Protein 9GP4 (pdb70)

B-factor: mean 28.62, std 11.18, range [16.03, 106.44]

Radius of gyration: 17.61 Å; Cα contacts (8 Å, |Δi|>4): 236; chains: 1; bounding box: 33×45×25 Å

Sequence (116 aa):
MQSITAGQKKVISKHKNGAFYQCEVVRRLTTEETFYEVNFDDGSFSDNLYPEDIVSQDCLEFGPPDEGEVVQVRWTDGQVYGAKFVASSHPIQMYQVEFEDGSQLVVKRDDVYTLDEEELP

Organism: Homo sapiens (NCBI:txid9606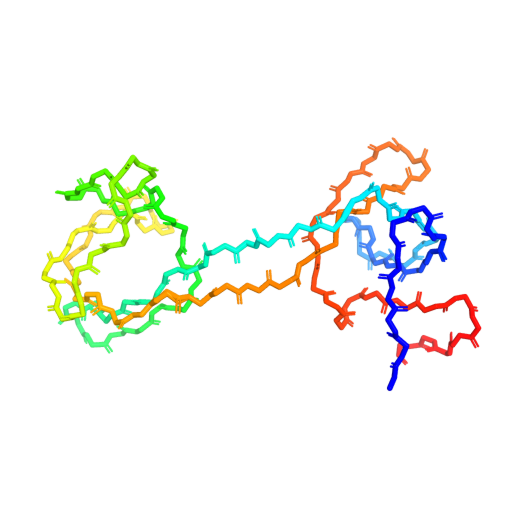)

GO terms:
  GO:0010507 negative regulation of autophagy (P, IMP)
  GO:0010629 negative regulation of gene expression (P, IMP)
  GO:0008270 zinc ion binding (F, IDA)
  GO:0140005 histone H4K20me2 reader activity (F, IDA)
  GO:0005634 nucleus (C, EXP)
  GO:0140681 histone H3K36me2/H3K36me3 demethylase activity (F, EXP)
  GO:0140684 histone H3K9me2/H3K9me3 demethylase activity (F, EXP)
  GO:0005515 protein binding (F, IPI)
  GO:0031625 ubiquitin protein ligase binding (F, IPI)
  GO:0005654 nucleoplasm (C, TAS)
  GO:0032452 histone demethylase activity (F, TAS)
  GO:0001650 fibrillar center (C, IDA)
  GO:0005654 nucleoplasm (C, IDA)
  GO:0051864 histone H3K36 demethylase activity (F, IDA)
  GO:0005634 nucleus (C, IDA)
  GO:0045892 negative regulation of DNA-templated transcription (P, IDA)
  GO:0005634 nucleus (C, IMP)
  GO:0140684 histone H3K9me2/H3K9me3 demethylase activity (F, IMP)

Solvent-accessible surface area: 7555 Å² total; per-residue (Å²): 192,115,95,3,84,64,50,53,102,0,30,2,110,24,154,97,44,46,65,109,91,4,68,1,64,153,72,40,90,46,52,22,5,32,0,61,17,97,126,59,58,113,7,82,95,8,100,16,102,35,6,71,57,64,74,7,128,122,159,26,77,8,105,158,47,68,105,0,70,0,112,81,124,79,42,106,69,93,16,1,89,10,51,39,46,87,80,37,86,16,16,38,0,66,10,187,99,46,23,87,61,65,18,103,47,124,74,4,36,10,104,134,76,148,68,141

InterPro domains:
  IPR001965 Zinc finger, PHD-type [SM00249] (709-767)
  IPR001965 Zinc finger, PHD-type [SM00249] (829-885)
  IPR002999 Tudor domain [SM00333] (897-954)
  IPR002999 Tudor domain [SM00333] (955-1011)
  IPR003347 JmjC domain [PF02373] (175-291)
  IPR003347 JmjC domain [PS51184] (142-308)
  IPR003347 JmjC domain [SM00558] (142-308)
  IPR003349 JmjN domain [PF02375] (15-49)
  IPR003349 JmjN domain [PS51183] (14-56)
  IPR003349 JmjN domain [SM00545] (13-55)
  IPR011011 Zinc finger, FYVE/PHD-type [SSF57903] (732-768)
  IPR013083 Zinc finger, RING/FYVE/PHD-type [G3DSA:3.30.40.10] (727-770)
  IPR013083 Zinc finger, RING/FYVE/PHD-type [G3DSA:3.30.40.10] (771-886)
  IPR019787 Zinc finger, PHD-finger [PF13831] (732-766)
  IPR034732 Extended PHD (ePHD) domain [PS51805] (772-885)
  IPR040477 Lysine-specific demethylase 4-like, Tudor domain [PF18104] (902-936)
  IPR040477 Lysine-specific demethylase 4-like, Tudor domain [PF18104] (960-994)
  IPR047479 Lysine-specific demethylase 4A, first Tudor domain [cd20463] (899-953)
  IPR047481 Lysine-specific demethylase 4A, second Tudor domain [cd20466] (956-1011)
  IPR047482 Lysine-specific demethylase 4A, extended PHD finger [cd15713] (775-884)

Structure (mmCIF, N/CA/C/O backbone):
data_9GP4
#
_entry.id   9GP4
#
_cell.length_a   136.1
_cell.length_b   136.1
_cell.length_c   136.1
_cell.angle_alpha   90
_cell.angle_beta   90
_cell.angle_gamma   90
#
_symmetry.space_group_name_H-M   'I 41 3 2'
#
loop_
_entity.id
_entity.type
_entity.pdbx_description
1 polymer 'Lysine-specific demethylase 4A'
2 non-polymer 1,2-ETHANEDIOL
3 non-polymer 'SULFATE ION'
4 water water
#
loop_
_atom_site.group_PDB
_atom_site.id
_atom_site.type_symbol
_atom_site.label_atom_id
_atom_site.label_alt_id
_atom_site.label_comp_id
_atom_site.label_asym_id
_atom_site.label_entity_id
_atom_site.label_seq_id
_atom_site.pdbx_PDB_ins_code
_atom_site.Cartn_x
_atom_site.Cartn_y
_atom_site.Cartn_z
_atom_site.occupancy
_atom_site.B_iso_or_equiv
_atom_site.auth_seq_id
_atom_site.auth_comp_id
_atom_site.auth_asym_id
_atom_site.auth_atom_id
_atom_site.pdbx_PDB_model_num
ATOM 1 N N . MET A 1 2 ? 7.646 -20.48 27.426 1 70.158 2 MET A N 1
ATOM 2 C CA . MET A 1 2 ? 6.953 -21.32 26.417 1 69.378 2 MET A CA 1
ATOM 3 C C . MET A 1 2 ? 7.585 -21.089 25.042 1 54.596 2 MET A C 1
ATOM 4 O O . MET A 1 2 ? 8.385 -20.19 24.805 1 55.418 2 MET A O 1
ATOM 18 N N . GLN A 1 3 ? 7.223 -21.97 24.132 1 48.786 3 GLN A N 1
ATOM 19 C CA . GLN A 1 3 ? 7.9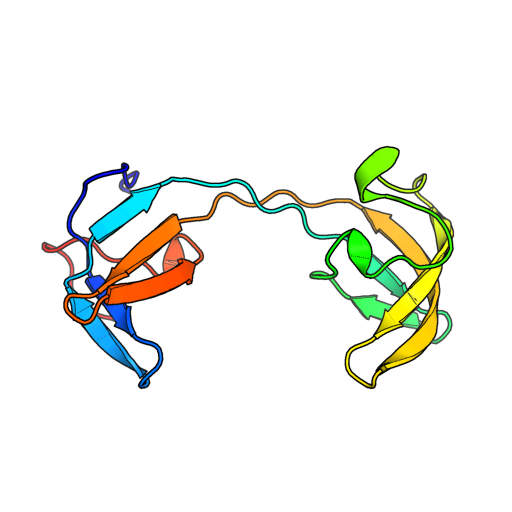02 -22.111 22.865 1 40.756 3 GLN A CA 1
ATOM 20 C C . GLN A 1 3 ? 7.49 -20.978 21.917 1 33.012 3 GLN A C 1
ATOM 21 O O . GLN A 1 3 ? 6.304 -20.691 21.776 1 30.336 3 GLN A O 1
ATOM 35 N N . SER A 1 4 ? 8.457 -20.378 21.227 1 28.408 4 SER A N 1
ATOM 36 C CA . SER A 1 4 ? 8.13 -19.638 20.017 1 28.169 4 SER A CA 1
ATOM 37 C C . SER A 1 4 ? 7.76 -20.61 18.879 1 26.068 4 SER A C 1
ATOM 38 O O . SER A 1 4 ? 8.211 -21.769 18.828 1 29.096 4 SER A O 1
ATOM 45 N N . ILE A 1 5 ? 6.91 -20.117 17.969 1 22.927 5 ILE A N 1
ATOM 46 C CA . ILE A 1 5 ? 6.456 -20.819 16.776 1 22.878 5 ILE A CA 1
ATOM 47 C C . ILE A 1 5 ? 7.079 -20.134 15.56 1 21.625 5 ILE A C 1
ATOM 48 O O . ILE A 1 5 ? 7.075 -18.902 15.464 1 23.457 5 ILE A O 1
ATOM 64 N N . THR A 1 6 ? 7.617 -20.907 14.599 1 20.553 6 THR A N 1
ATOM 65 C CA . THR A 1 6 ? 8.265 -20.325 13.421 1 22.808 6 THR A CA 1
ATOM 66 C C . THR A 1 6 ? 7.594 -20.735 12.099 1 19.578 6 THR A C 1
ATOM 67 O O . THR A 1 6 ? 6.913 -21.758 11.987 1 19.078 6 THR A O 1
ATOM 77 N N . ALA A 1 7 ? 7.729 -19.832 11.087 1 18.75 7 ALA A N 1
ATOM 78 C CA . ALA A 1 7 ? 7.225 -20.15 9.752 1 19.806 7 ALA A CA 1
ATOM 79 C C . ALA A 1 7 ? 7.825 -21.465 9.236 1 19.161 7 ALA A C 1
ATOM 80 O O . ALA A 1 7 ? 9.013 -21.746 9.441 1 20.03 7 ALA A O 1
ATOM 87 N N . GLY A 1 8 ? 6.985 -22.28 8.567 1 20.443 8 GLY A N 1
ATOM 88 C CA . GLY A 1 8 ? 7.347 -23.606 8.086 1 20.958 8 GLY A CA 1
ATOM 89 C C . GLY A 1 8 ? 7.144 -24.738 9.112 1 20.654 8 GLY A C 1
ATOM 90 O O . GLY A 1 8 ? 7.358 -25.903 8.784 1 24.704 8 GLY A O 1
ATOM 94 N N . GLN A 1 9 ? 6.79 -24.444 10.368 1 19.749 9 GLN A N 1
ATOM 95 C CA . GLN A 1 9 ? 6.562 -25.49 11.382 1 17.389 9 GLN A CA 1
ATOM 96 C C . GLN A 1 9 ? 5.182 -26.156 11.183 1 17.388 9 GLN A C 1
ATOM 97 O O . GLN A 1 9 ? 4.16 -25.44 11.027 1 18.912 9 GLN A O 1
ATOM 111 N N A LYS A 1 10 ? 5.134 -27.501 11.254 0.43 16.737 10 LYS A N 1
ATOM 112 N N B LYS A 1 10 ? 5.139 -27.493 11.302 0.57 16.191 10 LYS A N 1
ATOM 113 C CA A LYS A 1 10 ? 3.891 -28.234 11.491 0.43 17.446 10 LYS 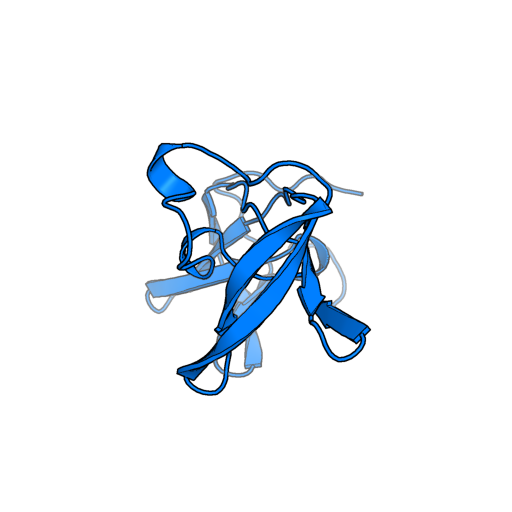A CA 1
ATOM 114 C CA B LYS A 1 10 ? 3.888 -28.222 11.49 0.57 17.031 10 LYS A CA 1
ATOM 115 C C A LYS A 1 10 ? 3.448 -28.004 12.939 0.43 17.359 10 LYS A C 1
ATOM 116 C C B LYS A 1 10 ? 3.428 -28.087 12.945 0.57 16.887 10 LYS A C 1
ATOM 117 O O A LYS A 1 10 ? 4.282 -28.067 13.848 0.43 17.917 10 LYS A O 1
ATOM 118 O O B LYS A 1 10 ? 4.224 -28.315 13.868 0.57 16.759 10 LYS A O 1
ATOM 155 N N . VAL A 1 11 ? 2.151 -27.698 13.124 1 17.161 11 VAL A N 1
ATOM 156 C CA . VAL A 1 11 ? 1.525 -27.449 14.42 1 16.803 11 VAL A CA 1
ATOM 157 C C . VAL A 1 11 ? 0.115 -28.061 14.384 1 17.193 11 VAL A C 1
ATOM 158 O O . VAL A 1 11 ? -0.269 -28.663 13.375 1 17.266 11 VAL A O 1
ATOM 172 N N . ILE A 1 12 ? -0.638 -27.937 15.493 1 17.297 12 ILE A N 1
ATOM 173 C CA . ILE A 1 12 ? -2.021 -28.395 15.573 1 16.847 12 ILE A CA 1
ATOM 174 C C . ILE A 1 12 ? -2.911 -27.193 15.909 1 18.272 12 ILE A C 1
ATOM 175 O O . ILE A 1 12 ? -2.603 -26.429 16.847 1 18.206 12 ILE A O 1
ATOM 191 N N . SER A 1 13 ? -4.031 -27.03 15.162 1 16.928 13 SER A N 1
ATOM 192 C CA . SER A 1 13 ? -4.945 -25.899 15.392 1 18.366 13 SER A CA 1
ATOM 193 C C . SER A 1 13 ? -6.333 -26.266 14.862 1 18.831 13 SER A C 1
ATOM 194 O O . SER A 1 13 ? -6.468 -27.233 14.107 1 18.785 13 SER A O 1
ATOM 201 N N . LYS A 1 14 ? -7.381 -25.543 15.294 1 19.599 14 LYS A N 1
ATOM 202 C CA . LYS A 1 14 ? -8.751 -25.832 14.869 1 20.836 14 LYS A CA 1
ATOM 203 C C . LYS A 1 14 ? -9.008 -25.303 13.455 1 21.941 14 LYS A C 1
ATOM 204 O O . LYS A 1 14 ? -8.805 -24.113 13.185 1 22.574 14 LYS A O 1
ATOM 223 N N . HIS A 1 15 ? -9.52 -26.188 12.591 1 21.102 15 HIS A N 1
ATOM 224 C CA . HIS A 1 15 ? -10.017 -25.869 11.248 1 23.437 15 HIS A CA 1
ATOM 225 C C . HIS A 1 15 ? -11.348 -25.123 11.384 1 24.66 15 HIS A C 1
ATOM 226 O O . HIS A 1 15 ? -11.982 -25.154 12.447 1 23.249 15 HIS A O 1
ATOM 239 N N . LYS A 1 16 ? -11.793 -24.474 10.295 1 24.782 16 LYS A N 1
ATOM 240 C CA . LYS A 1 16 ? -13.076 -23.766 10.306 1 26.125 16 LYS A CA 1
ATOM 241 C C . LYS A 1 16 ? -14.287 -24.659 10.671 1 27.024 16 LYS A C 1
ATOM 242 O O . LYS A 1 16 ? -15.28 -24.141 11.155 1 29.218 16 LYS A O 1
ATOM 261 N N . ASN A 1 17 ? -14.226 -25.991 10.479 1 25.204 17 ASN A N 1
ATOM 262 C CA . ASN A 1 17 ? -15.293 -26.925 10.857 1 26.607 17 ASN A CA 1
ATOM 263 C C . ASN A 1 17 ? -15.375 -27.121 12.378 1 26.361 17 ASN A C 1
ATOM 264 O O . ASN A 1 17 ? -16.325 -27.757 12.842 1 28.86 17 ASN A O 1
ATOM 275 N N . GLY A 1 18 ? -14.357 -26.699 13.148 1 23.471 18 GLY A N 1
ATOM 276 C CA . GLY A 1 18 ? -14.388 -26.802 14.612 1 24.068 18 GLY A CA 1
ATOM 277 C C . GLY A 1 18 ? -13.494 -27.858 15.264 1 21.363 18 GLY A C 1
ATOM 278 O O . GLY A 1 18 ? -13.377 -27.837 16.506 1 23.287 18 GLY A O 1
ATOM 282 N N . ALA A 1 19 ? -12.877 -28.759 14.468 1 20.862 19 ALA A N 1
ATOM 283 C CA . ALA A 1 19 ? -12.007 -29.816 14.981 1 20.538 19 ALA A CA 1
ATOM 284 C C . ALA A 1 19 ? -10.519 -29.476 14.804 1 20.559 19 ALA A C 1
ATOM 285 O O . ALA A 1 19 ? -10.151 -28.759 13.882 1 20.414 19 ALA A O 1
ATOM 292 N N . PHE A 1 20 ? -9.664 -30.047 15.682 1 20.663 20 PHE A N 1
ATOM 293 C CA . PHE A 1 20 ? -8.222 -29.887 15.574 1 18.164 20 PHE A CA 1
ATOM 294 C C . PHE A 1 20 ? -7.64 -30.869 14.558 1 18.807 20 PHE A C 1
ATOM 295 O O . PHE A 1 20 ? -7.955 -32.053 14.615 1 19.795 20 PHE A O 1
ATOM 312 N N . TYR A 1 21 ? -6.754 -30.35 13.679 1 17.473 21 TYR A N 1
ATOM 313 C CA . TYR A 1 21 ? -5.955 -31.074 12.691 1 18.325 21 TYR A CA 1
ATOM 314 C C . TYR A 1 21 ? -4.519 -30.537 12.713 1 16.871 21 TYR A C 1
ATOM 315 O O . TYR A 1 21 ? -4.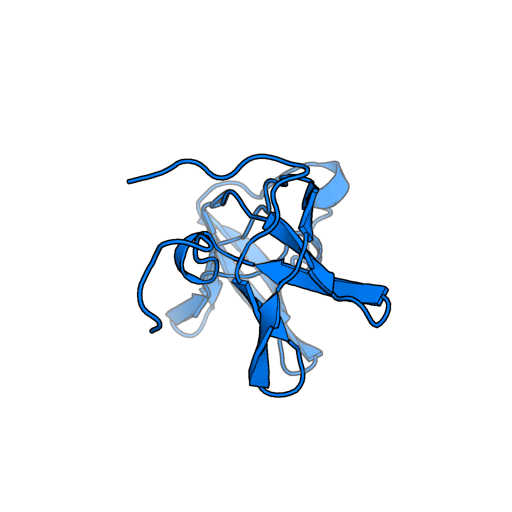249 -29.403 13.131 1 17.656 21 TYR A O 1
ATOM 332 N N . GLN A 1 22 ? -3.596 -31.331 12.179 1 17.643 22 GLN A N 1
ATOM 333 C CA . GLN A 1 22 ? -2.279 -30.835 11.816 1 18.627 22 GLN A CA 1
ATOM 334 C C . GLN A 1 22 ? -2.399 -29.807 10.666 1 19.527 22 GLN A C 1
ATOM 335 O O . GLN A 1 22 ? -3.18 -29.956 9.711 1 20.947 22 GLN A O 1
ATOM 349 N N . CYS A 1 23 ? -1.66 -28.704 10.82 1 18.381 23 CYS A N 1
ATOM 350 C CA . CYS A 1 23 ? -1.566 -27.635 9.833 1 18.719 23 CYS A CA 1
ATOM 351 C C . CYS A 1 23 ? -0.117 -27.147 9.77 1 17.833 23 CYS A C 1
ATOM 352 O O . CYS A 1 23 ? 0.721 -27.572 10.593 1 17.769 23 CYS A O 1
ATOM 359 N N . GLU A 1 24 ? 0.163 -26.253 8.809 1 16.991 24 GLU A N 1
ATOM 360 C CA . GLU A 1 24 ? 1.495 -25.687 8.652 1 19.439 24 GLU A CA 1
ATOM 361 C C . GLU A 1 24 ? 1.423 -24.169 8.796 1 18.552 24 GLU A C 1
ATOM 362 O O . GLU A 1 24 ? 0.548 -23.532 8.193 1 21.303 24 GLU A O 1
ATOM 374 N N . VAL A 1 25 ? 2.382 -23.576 9.525 1 19.283 25 VAL A N 1
ATOM 375 C CA . VAL A 1 25 ? 2.495 -22.11 9.608 1 19.823 25 VAL A CA 1
ATOM 376 C C . VAL A 1 25 ? 3.097 -21.62 8.284 1 21.808 25 VAL A C 1
ATOM 377 O O . VAL A 1 25 ? 4.217 -22.009 7.93 1 24.815 25 VAL A O 1
ATOM 390 N N . VAL A 1 26 ? 2.345 -20.827 7.528 1 18.497 26 VAL A N 1
ATOM 391 C CA . VAL A 1 26 ? 2.768 -20.277 6.226 1 20.673 26 VAL A CA 1
ATOM 392 C C . VAL A 1 26 ? 3.6 -19.015 6.47 1 19.898 26 VAL A C 1
ATOM 393 O O . VAL A 1 26 ? 4.566 -18.763 5.736 1 21.427 26 VAL A O 1
ATOM 406 N N A ARG A 1 27 ? 3.128 -18.125 7.356 0.58 19.914 27 ARG A N 1
ATOM 407 N N B ARG A 1 27 ? 3.129 -18.152 7.388 0.42 19.593 27 ARG A N 1
ATOM 408 C CA A ARG A 1 27 ? 3.876 -16.898 7.661 0.58 21.929 27 ARG A CA 1
ATOM 409 C CA B ARG A 1 27 ? 3.831 -16.911 7.716 0.42 20.869 27 ARG A CA 1
ATOM 410 C C A ARG A 1 27 ? 3.403 -16.299 8.99 0.58 20.607 27 ARG A C 1
ATOM 411 C C B ARG A 1 27 ? 3.44 -16.424 9.111 0.42 20.309 27 ARG A C 1
ATOM 412 O O A ARG A 1 27 ? 2.271 -16.535 9.407 0.58 21.489 27 ARG A O 1
ATOM 413 O O B ARG A 1 27 ? 2.436 -16.857 9.677 0.42 19.841 27 ARG A O 1
ATOM 454 N N . LEU A 1 28 ? 4.314 -15.572 9.666 1 20.58 28 LEU A N 1
ATOM 455 C CA . LEU A 1 28 ? 4.003 -14.711 10.811 1 21.55 28 LEU A CA 1
ATOM 456 C C . LEU A 1 28 ? 3.593 -13.322 10.324 1 24.727 28 LEU A C 1
ATOM 457 O O . LEU A 1 28 ? 4.268 -12.742 9.471 1 26.355 28 LEU A O 1
ATOM 474 N N . THR A 1 29 ? 2.535 -12.755 10.924 1 27.905 29 THR A N 1
ATOM 475 C CA . THR A 1 29 ? 2.044 -11.433 10.564 1 29.973 29 THR A CA 1
ATOM 476 C C . THR A 1 29 ? 1.753 -10.607 11.81 1 27.7 29 THR A C 1
ATOM 477 O O . THR A 1 29 ? 1.368 -11.154 12.794 1 30.782 29 THR A O 1
ATOM 487 N N . THR A 1 30 ? 1.813 -9.266 11.705 1 32.525 30 THR A N 1
ATOM 488 C CA . THR A 1 30 ? 1.321 -8.369 12.745 1 30.012 30 THR A CA 1
ATOM 489 C C . THR A 1 30 ? 0.002 -7.763 12.258 1 28.675 30 THR A C 1
ATOM 490 O O . THR A 1 30 ? -0.043 -7.17 11.182 1 34.707 30 THR A O 1
ATOM 500 N N A GLU A 1 31 ? -1.069 -7.939 13.023 0.5 25.846 31 GLU A N 1
ATOM 501 N N B GLU A 1 31 ? -1.042 -7.908 13.064 0.5 26.048 31 GLU A N 1
ATOM 502 C CA A GLU A 1 31 ? -2.359 -7.313 12.764 0.5 26.83 31 GLU A CA 1
ATOM 503 C CA B GLU A 1 31 ? -2.36 -7.345 12.821 0.5 27.268 31 GLU A CA 1
ATOM 504 C C A GLU A 1 31 ? -2.548 -6.155 13.741 0.5 23.861 31 GLU A C 1
ATOM 505 C C B GLU A 1 31 ? -2.556 -6.155 13.759 0.5 23.902 31 GLU A C 1
ATOM 506 O O A GLU A 1 31 ? -2.303 -6.296 14.941 0.5 24.792 31 GLU A O 1
ATOM 507 O O B GLU A 1 31 ? -2.303 -6.27 14.959 0.5 24.99 31 GLU A O 1
ATOM 530 N N . THR A 1 32 ? -2.966 -5.008 13.192 1 24.002 32 THR A N 1
ATOM 531 C CA . THR A 1 32 ? -3.21 -3.782 13.972 1 23.905 32 THR A CA 1
ATOM 532 C C . THR A 1 32 ? -4.71 -3.593 14.208 1 22.519 32 THR A C 1
ATOM 533 O O . THR A 1 32 ? -5.471 -3.453 13.254 1 25.772 32 THR A O 1
ATOM 544 N N . PHE A 1 33 ? -5.112 -3.615 15.478 1 20.621 33 PHE A N 1
ATOM 545 C CA . PHE A 1 33 ? -6.497 -3.396 15.878 1 19.91 33 PHE A CA 1
ATOM 546 C C . PHE A 1 33 ? -6.63 -1.999 16.492 1 19.123 33 PHE A C 1
ATOM 547 O O . PHE A 1 33 ? -5.711 -1.532 17.159 1 20.138 33 PHE A O 1
ATOM 564 N N . TYR A 1 34 ? -7.784 -1.347 16.254 1 17.791 34 TYR A N 1
ATOM 565 C CA . TYR A 1 34 ? -8.15 -0.078 16.884 1 17.117 34 TYR A CA 1
ATOM 566 C C . TYR A 1 34 ? -9.194 -0.244 17.98 1 17.18 34 TYR A C 1
ATOM 567 O O . TYR A 1 34 ? -10.105 -1.067 17.876 1 17.719 34 TYR A O 1
ATOM 584 N N . GLU A 1 35 ? -9.005 0.569 19.036 1 17.309 35 GLU A N 1
ATOM 585 C CA . GLU A 1 35 ? -9.888 0.632 20.19 1 17.227 35 GLU A CA 1
ATOM 586 C C . GLU A 1 35 ? -10.576 2.005 20.208 1 17.317 35 GLU A C 1
ATOM 587 O O . GLU A 1 35 ? -9.904 3.034 20 1 16.649 35 GLU A O 1
ATOM 599 N N . VAL A 1 36 ? -11.888 2.01 20.456 1 16.764 36 VAL A N 1
ATOM 600 C CA . VAL A 1 36 ? -12.734 3.217 20.464 1 17.149 36 VAL A CA 1
ATOM 601 C C . VAL A 1 36 ? -13.758 3.148 21.6 1 16.978 36 VAL A C 1
ATOM 602 O O . VAL A 1 36 ? -14.25 2.061 21.944 1 16.033 36 VAL A O 1
ATOM 615 N N . ASN A 1 37 ? -14.115 4.344 22.138 1 18.041 37 ASN A N 1
ATOM 616 C CA . ASN A 1 37 ? -15.297 4.552 22.979 1 17.88 37 ASN A CA 1
ATOM 617 C C . ASN A 1 37 ? -16.425 5.165 22.151 1 18.568 37 ASN A C 1
ATOM 618 O O . ASN A 1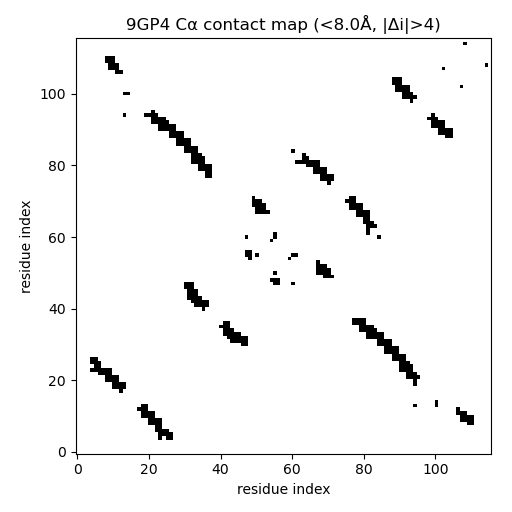 37 ? -16.265 6.255 21.608 1 20.175 37 ASN A O 1
ATOM 629 N N . PHE A 1 38 ? -17.537 4.443 21.994 1 18.489 38 PHE A N 1
ATOM 630 C CA . PHE A 1 38 ? -18.686 4.983 21.249 1 19.663 38 PHE A CA 1
ATOM 631 C C . PHE A 1 38 ? -19.366 6.103 22.064 1 19.415 38 PHE A C 1
ATOM 632 O O . PHE A 1 38 ? -19.226 6.21 23.293 1 19.091 38 PHE A O 1
ATOM 649 N N . ASP A 1 39 ? -20.217 6.897 21.397 1 19.24 39 ASP A N 1
ATOM 650 C CA . ASP A 1 39 ? -20.921 7.999 22.049 1 20.271 39 ASP A CA 1
ATOM 651 C C . ASP A 1 39 ? -21.86 7.541 23.164 1 19.771 39 ASP A C 1
ATOM 652 O O . ASP A 1 39 ? -22.086 8.319 24.073 1 21.227 39 ASP A O 1
ATOM 661 N N . ASP A 1 40 ? -22.359 6.285 23.162 1 18.675 40 ASP A N 1
ATOM 662 C CA . ASP A 1 40 ? -23.187 5.776 24.26 1 18.178 40 ASP A CA 1
ATOM 663 C C . ASP A 1 40 ? -22.341 5.253 25.436 1 18.113 40 ASP A C 1
ATOM 664 O O . ASP A 1 40 ? -22.918 4.828 26.449 1 18.177 40 ASP A O 1
ATOM 673 N N . GLY A 1 41 ? -21.001 5.254 25.321 1 16.813 41 GLY A N 1
ATOM 674 C CA . GLY A 1 41 ? -20.117 4.798 26.395 1 18.19 41 GLY A CA 1
ATOM 675 C C . GLY A 1 41 ? -19.645 3.341 26.259 1 18.597 41 GLY A C 1
ATOM 676 O O . GLY A 1 41 ? -18.772 2.91 27.038 1 22.014 41 GLY A O 1
ATOM 680 N N . SER A 1 42 ? -20.194 2.571 25.285 1 18.589 42 SER A N 1
ATOM 681 C CA . SER A 1 42 ? -19.709 1.217 25.018 1 19.095 42 SER A CA 1
ATOM 682 C C . SER A 1 42 ? -18.299 1.28 24.409 1 17.306 42 SER A C 1
ATOM 683 O O . SER A 1 42 ? -17.873 2.334 23.907 1 18.712 42 SER A O 1
ATOM 690 N N . PHE A 1 43 ? -17.543 0.167 24.527 1 17.932 43 PHE A N 1
ATOM 691 C CA . PHE A 1 43 ? -16.138 0.097 24.106 1 17.361 43 PHE A CA 1
ATOM 692 C C . PHE A 1 43 ? -15.924 -1.06 23.12 1 18.498 43 PHE A C 1
ATOM 693 O O . PHE A 1 43 ? -16.395 -2.165 23.333 1 18.828 43 PHE A O 1
ATOM 710 N N . SER A 1 44 ? -15.131 -0.817 22.062 1 16.793 44 SER A N 1
ATOM 711 C CA . SER A 1 44 ? -14.682 -1.87 21.128 1 16.349 44 SER A CA 1
ATOM 712 C C . SER A 1 44 ? -13.166 -1.946 21.171 1 16.256 44 SER A C 1
ATOM 713 O O . SER A 1 44 ? -12.497 -0.897 21.081 1 17.892 44 SER A O 1
ATOM 720 N N . ASP A 1 45 ? -12.62 -3.177 21.184 1 17.742 45 ASP A N 1
ATOM 721 C CA . ASP A 1 45 ? -11.172 -3.402 21.23 1 18.665 45 ASP A CA 1
ATOM 722 C C . ASP A 1 45 ? -10.577 -4.01 19.944 1 19.508 45 ASP A C 1
ATOM 723 O O . ASP A 1 45 ? -9.375 -4.321 19.914 1 21.184 45 ASP A O 1
ATOM 732 N N . ASN A 1 46 ? -11.376 -4.219 18.894 1 18.55 46 ASN A N 1
ATOM 733 C CA . ASN A 1 46 ? -10.925 -5.049 17.776 1 19.676 46 ASN A CA 1
ATOM 734 C C . ASN A 1 46 ? -11.438 -4.551 16.423 1 18.98 46 ASN A C 1
ATOM 735 O O . ASN A 1 46 ? -11.663 -5.369 15.51 1 19.748 46 ASN A O 1
ATOM 746 N N . LEU A 1 47 ? -11.548 -3.221 16.267 1 18.906 47 LEU A N 1
ATOM 747 C CA . LEU A 1 47 ? -11.823 -2.634 14.955 1 19.804 47 LEU A CA 1
ATOM 748 C C . LEU A 1 47 ? -10.622 -2.753 14.033 1 21.013 47 LEU A C 1
ATOM 749 O O . LEU A 1 47 ? -9.49 -2.766 14.475 1 21.224 47 LEU A O 1
ATOM 765 N N . TYR A 1 48 ? -10.892 -2.852 12.733 1 22.582 48 TYR A N 1
ATOM 766 C CA . TYR A 1 48 ? -9.819 -2.736 11.755 1 25.063 48 TYR A CA 1
ATOM 767 C C . TYR A 1 48 ? -9.696 -1.279 11.315 1 24.42 48 TYR A C 1
ATOM 768 O O . TYR A 1 48 ? -10.693 -0.54 11.329 1 24.366 48 TYR A O 1
ATOM 785 N N . PRO A 1 49 ? -8.492 -0.825 10.885 1 23.207 49 PRO A N 1
ATOM 786 C CA . PRO A 1 49 ? -8.301 0.566 10.448 1 23.832 49 PRO A CA 1
ATOM 787 C C . PRO A 1 49 ? -9.284 1.059 9.386 1 21.048 49 PRO A C 1
ATOM 788 O O . PRO A 1 49 ? -9.761 2.197 9.452 1 22.084 49 PRO A O 1
ATOM 799 N N . GLU A 1 50 ? -9.653 0.182 8.43 1 21.802 50 GLU A N 1
ATOM 800 C CA . GLU A 1 50 ? -10.61 0.555 7.377 1 22.104 50 GLU A CA 1
ATOM 801 C C . GLU A 1 50 ? -12.036 0.83 7.905 1 23.299 50 GLU A C 1
ATOM 802 O O . GLU A 1 50 ? -12.82 1.466 7.182 1 25.263 50 GLU A O 1
ATOM 814 N N . ASP A 1 51 ? -12.373 0.38 9.132 1 21.953 51 ASP A N 1
ATOM 815 C CA . ASP A 1 51 ? -13.68 0.631 9.736 1 23.214 51 ASP A CA 1
ATOM 816 C C . ASP A 1 51 ? -13.872 2.105 10.163 1 21.968 51 ASP A C 1
ATOM 817 O O . ASP A 1 51 ? -15.007 2.546 10.432 1 20.624 51 ASP A O 1
ATOM 826 N N . ILE A 1 52 ? -12.777 2.869 10.29 1 20.325 52 ILE A N 1
ATOM 827 C CA . ILE A 1 52 ? -12.86 4.314 10.499 1 18.999 52 ILE A CA 1
ATOM 828 C C . ILE A 1 52 ? -13.242 4.976 9.164 1 20.448 52 ILE A C 1
ATOM 829 O O . ILE A 1 52 ? -12.495 4.892 8.178 1 21.612 52 ILE A O 1
ATOM 845 N N . VAL A 1 53 ? -14.419 5.617 9.124 1 20.552 53 VAL A N 1
ATOM 846 C CA . VAL A 1 53 ? -14.942 6.185 7.871 1 21.025 53 VAL A CA 1
ATOM 847 C C . VAL A 1 53 ? -14.932 7.72 7.818 1 22.721 53 VAL A C 1
ATOM 848 O O . VAL A 1 53 ? -15.391 8.297 6.815 1 23.436 53 VAL A O 1
ATOM 861 N N . SER A 1 54 ? -14.372 8.391 8.848 1 21.3 54 SER A N 1
ATOM 862 C CA . SER A 1 54 ? -14.191 9.836 8.909 1 23.52 54 SER A CA 1
ATOM 863 C C . SER A 1 54 ? -12.829 10.314 8.37 1 23.983 54 SER A C 1
ATOM 864 O O . SER A 1 54 ? -12.634 11.515 8.199 1 25.569 54 SER A O 1
ATOM 871 N N . GLN A 1 55 ? -11.866 9.389 8.205 1 25.659 55 GLN A N 1
ATOM 872 C CA . GLN A 1 55 ? -10.519 9.649 7.708 1 25.407 55 GLN A CA 1
ATOM 873 C C . GLN A 1 55 ? -9.937 8.335 7.149 1 24.56 55 GLN A C 1
ATOM 874 O O . GLN A 1 55 ? -10.468 7.285 7.425 1 25.674 55 GLN A O 1
ATOM 888 N N . ASP A 1 56 ? -8.888 8.411 6.298 1 28.458 56 ASP A N 1
ATOM 889 C CA . ASP A 1 56 ? -8.267 7.264 5.634 1 29.222 56 ASP A CA 1
ATOM 890 C C . ASP A 1 56 ? -7.061 6.769 6.432 1 26.148 56 ASP A C 1
ATOM 891 O O . ASP A 1 56 ? -5.935 7.188 6.188 1 27.174 56 ASP A O 1
ATOM 900 N N . CYS A 1 57 ? -7.32 5.861 7.399 1 22.122 57 CYS A N 1
ATOM 901 C CA . CYS A 1 57 ? -6.276 5.39 8.312 1 21.871 57 CYS A CA 1
ATOM 902 C C . CYS A 1 57 ? -5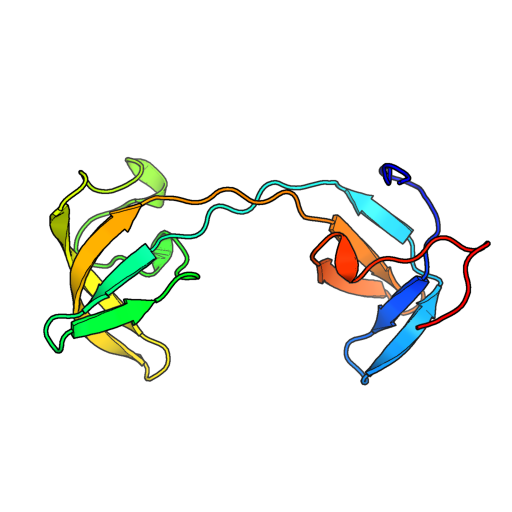.302 4.388 7.641 1 23.191 57 CYS A C 1
ATOM 903 O O . CYS A 1 57 ? -4.148 4.286 8.072 1 24.74 57 CYS A O 1
ATOM 910 N N . LEU A 1 58 ? -5.707 3.664 6.587 1 25.796 58 LEU A N 1
ATOM 911 C CA . LEU A 1 58 ? -4.77 2.83 5.84 1 27.262 58 LEU A CA 1
ATOM 912 C C . LEU A 1 58 ? -3.696 3.686 5.165 1 28.168 58 LEU A C 1
ATOM 913 O O . LEU A 1 58 ? -2.536 3.283 5.153 1 30.989 58 LEU A O 1
ATOM 929 N N . GLU A 1 59 ? -4.058 4.876 4.668 1 26.838 59 GLU A N 1
ATOM 930 C CA . GLU A 1 59 ? -3.09 5.742 4.008 1 27.09 59 GLU A CA 1
ATOM 931 C C . GLU A 1 59 ? -2.328 6.608 5.017 1 28.305 59 GLU A C 1
ATOM 932 O O . GLU A 1 59 ? -1.134 6.787 4.84 1 30.456 59 GLU A O 1
ATOM 944 N N . PHE A 1 60 ? -2.991 7.198 6.028 1 27.548 60 PHE A N 1
ATOM 945 C CA . PHE A 1 60 ? -2.367 8.219 6.873 1 28.373 60 PHE A CA 1
ATOM 946 C C . PHE A 1 60 ? -2.12 7.804 8.329 1 26.337 60 PHE A C 1
ATOM 947 O O . PHE A 1 60 ? -1.646 8.619 9.118 1 29.364 60 PHE A O 1
ATOM 964 N N . GLY A 1 61 ? -2.428 6.566 8.69 1 28.209 61 GLY A N 1
ATOM 965 C CA . GLY A 1 61 ? -2.163 6.065 10.034 1 26.533 61 GLY A CA 1
ATOM 966 C C . GLY A 1 61 ? -3.304 6.39 10.997 1 23.873 61 GLY A C 1
ATOM 967 O O . GLY A 1 61 ? -4.364 6.901 10.575 1 24.146 61 GLY A O 1
ATOM 971 N N . PRO A 1 62 ? -3.127 6.088 12.304 1 23.807 62 PRO A N 1
ATOM 972 C CA . PRO A 1 62 ? -4.216 6.186 13.255 1 21.459 62 PRO A CA 1
ATOM 973 C C . PRO A 1 62 ? -4.678 7.607 13.549 1 21.921 62 PRO A C 1
ATOM 974 O O . PRO A 1 62 ? -3.898 8.558 13.379 1 24.637 62 PRO A O 1
ATOM 985 N N . PRO A 1 63 ? -5.922 7.783 14.052 1 21.299 63 PRO A N 1
ATOM 986 C CA . PRO A 1 63 ? -6.335 9.07 14.623 1 21.994 63 PRO A CA 1
ATOM 987 C C . PRO A 1 63 ? -5.477 9.478 15.823 1 24.559 63 PRO A C 1
ATOM 988 O O . PRO A 1 63 ? -4.814 8.632 16.422 1 24.968 63 PRO A O 1
ATOM 999 N N . ASP A 1 64 ? -5.522 10.755 16.206 1 25.169 64 ASP A N 1
ATOM 1000 C CA . ASP A 1 64 ? -4.941 11.176 17.476 1 26.905 64 ASP A CA 1
ATOM 1001 C C . ASP A 1 64 ? -5.726 10.574 18.652 1 26.069 64 ASP A C 1
ATOM 1002 O O . ASP A 1 64 ? -6.926 10.334 18.573 1 24.241 64 ASP A O 1
ATOM 1011 N N . GLU A 1 65 ? -5.038 10.336 19.776 1 29.517 65 GLU A N 1
ATOM 1012 C CA . GLU A 1 65 ? -5.701 9.923 21.006 1 30.305 65 GLU A CA 1
ATOM 1013 C C . GLU A 1 65 ? -6.791 10.934 21.372 1 27.129 65 GLU A C 1
ATOM 1014 O O . GLU A 1 65 ? -6.535 12.137 21.422 1 28.633 65 GLU A O 1
ATOM 1026 N N . GLY A 1 66 ? -8.012 10.435 21.605 1 25.302 66 GLY A N 1
ATOM 1027 C CA . GLY A 1 66 ? -9.147 11.27 21.948 1 26.353 66 GLY A CA 1
ATOM 1028 C C . GLY A 1 66 ? -9.947 11.813 20.769 1 25.495 66 GLY A C 1
ATOM 1029 O O . GLY A 1 66 ? -10.983 12.426 21.003 1 27.608 66 GLY A O 1
ATOM 1033 N N . GLU A 1 67 ? -9.452 11.685 19.534 1 23.999 67 GLU A N 1
ATOM 1034 C CA . GLU A 1 67 ? -10.059 12.331 18.368 1 24.869 67 GLU A CA 1
ATOM 1035 C C . GLU A 1 67 ? -11.46 11.777 18.097 1 23.432 67 GLU A C 1
ATOM 1036 O O . GLU A 1 67 ? -11.658 10.541 18.115 1 22.409 67 GLU A O 1
ATOM 1048 N N . VAL A 1 68 ? -12.402 12.681 17.757 1 25.18 68 VAL A N 1
ATOM 1049 C CA . VAL A 1 68 ? -13.713 12.278 17.289 1 24.772 68 VAL A CA 1
ATOM 1050 C C . VAL A 1 68 ? -13.569 11.581 15.926 1 24.286 68 VAL A C 1
ATOM 1051 O O . VAL A 1 68 ? -12.909 12.108 15.004 1 26.711 68 VAL A O 1
ATOM 1064 N N . VAL A 1 69 ? -14.262 10.438 15.8 1 22.725 69 VAL A N 1
ATOM 1065 C CA . VAL A 1 69 ? -14.318 9.633 14.59 1 22.037 69 VAL A CA 1
ATOM 1066 C C . VAL A 1 69 ? -15.754 9.137 14.334 1 22.25 69 VAL A C 1
ATOM 1067 O O . VAL A 1 69 ? -16.596 9.155 15.239 1 22.522 69 VAL A O 1
ATOM 1080 N N . GLN A 1 70 ? -15.975 8.628 13.099 1 21.593 70 GLN A N 1
ATOM 1081 C CA . GLN A 1 70 ? -17.137 7.835 12.735 1 21.521 70 GLN A CA 1
ATOM 1082 C C . GLN A 1 70 ? -16.649 6.434 12.373 1 21.249 70 GLN A C 1
ATOM 1083 O O . GLN A 1 70 ? -15.602 6.293 11.72 1 20.917 70 GLN A O 1
ATOM 1097 N N . VAL A 1 71 ? -17.451 5.422 12.758 1 21.106 71 VAL A N 1
ATOM 1098 C CA . VAL A 1 71 ? -17.135 4.01 12.622 1 21.191 71 VAL A CA 1
ATOM 1099 C C . VAL A 1 71 ? -18.261 3.273 11.896 1 20.76 71 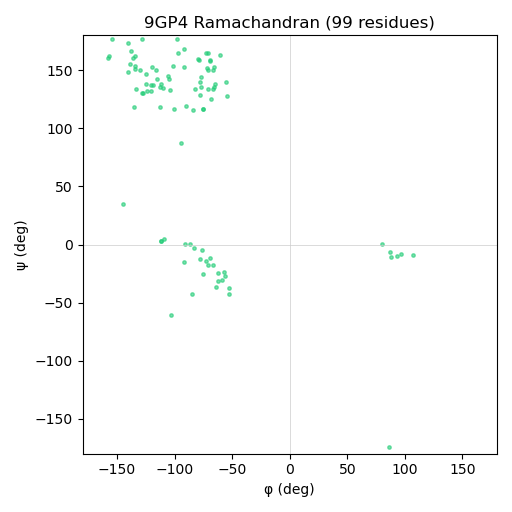VAL A C 1
ATOM 1100 O O . VAL A 1 71 ? -19.417 3.416 12.272 1 22.691 71 VAL A O 1
ATOM 1113 N N . A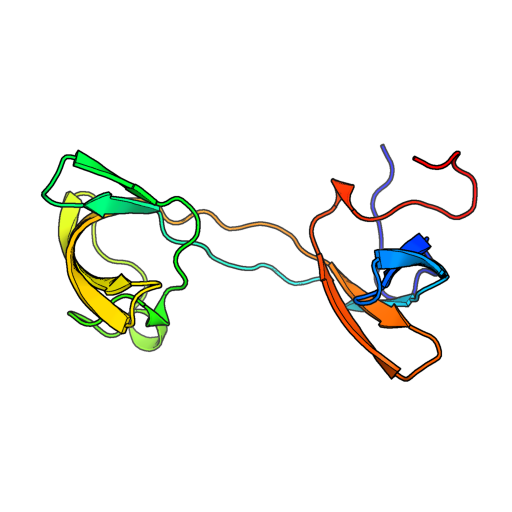RG A 1 72 ? -17.919 2.481 10.871 1 23.602 72 ARG A N 1
ATOM 1114 C CA . ARG A 1 72 ? -18.834 1.497 10.308 1 25.791 72 ARG A CA 1
ATOM 1115 C C . ARG A 1 72 ? -18.792 0.199 11.128 1 26.185 72 ARG A C 1
ATOM 1116 O O . ARG A 1 72 ? -17.784 -0.492 11.16 1 26.254 72 ARG A O 1
ATOM 1137 N N . TRP A 1 73 ? -19.927 -0.134 11.76 1 26.345 73 TRP A N 1
ATOM 1138 C CA . TRP A 1 73 ? -20.027 -1.157 12.783 1 27.527 73 TRP A CA 1
ATOM 1139 C C . TRP A 1 73 ? -20.533 -2.479 12.193 1 31.792 73 TRP A C 1
ATOM 1140 O O . TRP A 1 73 ? -20.825 -2.576 10.998 1 33.388 73 TRP A O 1
ATOM 1161 N N . THR A 1 74 ? -20.594 -3.514 13.053 1 35.51 74 THR A N 1
ATOM 1162 C CA . THR A 1 74 ? -21.034 -4.888 12.765 1 38.629 74 THR A CA 1
ATOM 1163 C C . THR A 1 74 ? -22.435 -4.966 12.175 1 40.559 74 THR A C 1
ATOM 1164 O O . THR A 1 74 ? -22.73 -5.931 11.485 1 45.242 74 THR A O 1
ATOM 1174 N N . ASP A 1 75 ? -23.3 -3.991 12.475 1 42.828 75 ASP A N 1
ATOM 1175 C CA . ASP A 1 75 ? -24.647 -3.944 11.923 1 46.12 75 ASP A CA 1
ATOM 1176 C C . ASP A 1 75 ? -24.689 -3.247 10.566 1 42.26 75 ASP A C 1
ATOM 1177 O O . ASP A 1 75 ? -25.789 -3.094 10.054 1 45.188 75 ASP A O 1
ATOM 1186 N N . GLY A 1 76 ? -23.545 -2.771 10.013 1 43.576 76 GLY A N 1
ATOM 1187 C CA . GLY A 1 76 ? -23.531 -2.026 8.762 1 41.995 76 GLY A CA 1
ATOM 1188 C C . GLY A 1 76 ? -23.916 -0.546 8.905 1 38.4 76 GLY A C 1
ATOM 1189 O O . GLY A 1 76 ? -23.929 0.159 7.9 1 41.37 76 GLY A O 1
ATOM 1193 N N . GLN A 1 77 ? -24.219 -0.047 10.119 1 34.241 77 GLN A N 1
ATOM 1194 C CA . GLN A 1 77 ? -24.547 1.361 10.363 1 33.066 77 GLN A CA 1
ATOM 1195 C C . GLN A 1 77 ? -23.292 2.12 10.847 1 29.709 77 GLN A C 1
ATOM 1196 O O . GLN A 1 77 ? -22.293 1.507 11.251 1 29.642 77 GLN A O 1
ATOM 1210 N N . VAL A 1 78 ? -23.376 3.46 10.802 1 27.994 78 VAL A N 1
ATOM 1211 C CA . VAL A 1 78 ? -22.342 4.383 11.217 1 26.051 78 VAL A CA 1
ATOM 1212 C C . VAL A 1 78 ? -22.689 4.997 12.576 1 25.029 78 VAL A C 1
ATOM 1213 O O . VAL A 1 78 ? -23.803 5.496 12.799 1 29.291 78 VAL A O 1
ATOM 1226 N N . TYR A 1 79 ? -21.69 4.998 13.46 1 24.741 79 TYR A N 1
ATOM 1227 C CA . TYR A 1 79 ? -21.784 5.57 14.802 1 26.154 79 TYR A CA 1
ATOM 1228 C C . TYR A 1 79 ? -20.614 6.512 15.084 1 23.499 79 TYR A C 1
ATOM 1229 O O . TYR A 1 79 ? -19.479 6.253 14.691 1 24.237 79 TYR A O 1
ATOM 1246 N N . GLY A 1 80 ? -20.888 7.507 15.927 1 24.004 80 GLY A N 1
ATOM 1247 C CA . GLY A 1 80 ? -19.881 8.412 16.461 1 23.089 80 GLY A CA 1
ATOM 1248 C C . GLY A 1 80 ? -19.087 7.738 17.578 1 23.093 80 GLY A C 1
ATOM 1249 O O . GLY A 1 80 ? -19.651 6.981 18.352 1 23.697 80 GLY A O 1
ATOM 1253 N N . ALA A 1 81 ? -17.789 8.042 17.649 1 21.307 81 ALA A N 1
ATOM 1254 C CA . ALA A 1 81 ? -16.92 7.522 18.689 1 20.491 81 ALA A CA 1
ATOM 1255 C C . ALA A 1 81 ? -15.739 8.467 18.925 1 21.131 81 ALA A C 1
ATOM 1256 O O . ALA A 1 81 ? -15.592 9.479 18.253 1 23.825 81 ALA A O 1
ATOM 1263 N N . LYS A 1 82 ? -14.91 8.107 19.91 1 21.337 82 LYS A N 1
ATOM 1264 C CA . LYS A 1 82 ? -13.648 8.754 20.237 1 20.854 82 LYS A CA 1
ATOM 1265 C C . LYS A 1 82 ? -12.562 7.677 20.178 1 18.903 82 LYS A C 1
ATOM 1266 O O . LYS A 1 82 ? -12.688 6.613 20.792 1 19.643 82 LYS A O 1
ATOM 1285 N N . PHE A 1 83 ? -11.461 7.987 19.485 1 18.569 83 PHE A N 1
ATOM 1286 C CA . PHE A 1 83 ? -10.334 7.041 19.37 1 18.385 83 PHE A CA 1
ATOM 1287 C C . PHE A 1 83 ? -9.596 6.898 20.701 1 18.836 83 PHE A C 1
ATOM 1288 O O . PHE A 1 83 ? -9.284 7.901 21.345 1 20.334 83 PHE A O 1
ATOM 1305 N N . VAL A 1 84 ? -9.3 5.651 21.089 1 17.801 84 VAL A N 1
ATOM 1306 C CA . VAL A 1 84 ? -8.551 5.346 22.303 1 19.428 84 VAL A CA 1
ATOM 1307 C C . VAL A 1 84 ? -7.086 4.971 21.999 1 19.793 84 VAL A C 1
ATOM 1308 O O . VAL A 1 84 ? -6.165 5.578 22.548 1 22.072 84 VAL A O 1
ATOM 1321 N N . ALA A 1 85 ? -6.838 3.904 21.231 1 18.588 85 ALA A N 1
ATOM 1322 C CA . ALA A 1 85 ? -5.486 3.396 21.044 1 20.059 85 ALA A CA 1
ATOM 1323 C C . ALA A 1 85 ? -5.417 2.406 19.884 1 18.868 85 ALA A C 1
ATOM 1324 O O . ALA A 1 85 ? -6.436 1.853 19.476 1 19.25 85 ALA A O 1
ATOM 1331 N N A SER A 1 86 ? -4.209 2.14 19.384 0.53 20.384 86 SER A N 1
ATOM 1332 N N B SER A 1 86 ? -4.185 2.259 19.362 0.47 19.416 86 SER A N 1
ATOM 1333 C CA A SER A 1 86 ? -3.928 1.139 18.352 0.53 20.687 86 SER A CA 1
ATOM 1334 C CA B SER A 1 86 ? -3.719 1.166 18.51 0.47 19.582 86 SER A CA 1
ATOM 1335 C C A SER A 1 86 ? -3.038 0.054 18.973 0.53 22.186 86 SER A C 1
ATOM 1336 C C B SER A 1 86 ? -3.298 -0.016 19.378 0.47 20.945 86 SER A C 1
ATOM 1337 O O A SER A 1 86 ? -2.049 0.417 19.605 0.53 25.497 86 SER A O 1
ATOM 1338 O O B SER A 1 86 ? -2.769 0.176 20.488 0.47 22.07 86 SER A O 1
ATOM 1351 N N . HIS A 1 87 ? -3.433 -1.23 18.836 1 22.565 87 HIS A N 1
ATOM 1352 C CA . HIS A 1 87 ? -2.959 -2.423 19.571 1 26.318 87 HIS A CA 1
ATOM 1353 C C . HIS A 1 87 ? -2.494 -3.437 18.53 1 26.715 87 HIS A C 1
ATOM 1354 O O . HIS A 1 87 ? -3.3 -4.188 17.971 1 26.77 87 HIS A O 1
ATOM 1368 N N . PRO A 1 88 ? -1.192 -3.499 18.228 1 27.591 88 PRO A N 1
ATOM 1369 C CA . PRO A 1 88 ? -0.661 -4.538 17.331 1 27.308 88 PRO A CA 1
ATOM 1370 C C . PRO A 1 88 ? -0.504 -5.887 18.025 1 28.809 88 PRO A C 1
ATOM 1371 O O . PRO A 1 88 ? -0.086 -5.909 19.176 1 31.824 88 PRO A O 1
ATOM 1382 N N . ILE A 1 89 ? -0.836 -6.99 17.329 1 26.351 89 ILE A N 1
ATOM 1383 C CA . ILE A 1 89 ? -0.75 -8.334 17.875 1 28.514 89 ILE A CA 1
ATOM 1384 C C . ILE A 1 89 ? -0.059 -9.233 16.847 1 26.622 89 ILE A C 1
ATOM 1385 O O . ILE A 1 89 ? -0.419 -9.221 15.67 1 25.394 89 ILE A O 1
ATOM 1401 N N . GLN A 1 90 ? 0.904 -10.04 17.313 1 29.09 90 GLN A N 1
ATOM 1402 C CA . GLN A 1 90 ? 1.524 -11.073 16.512 1 30.076 90 GLN A CA 1
ATOM 1403 C C . GLN A 1 90 ? 0.513 -12.172 16.215 1 28.941 90 GLN A C 1
ATOM 1404 O O . GLN A 1 90 ? -0.035 -12.777 17.139 1 34.606 90 GLN A O 1
ATOM 1418 N N . MET A 1 91 ? 0.315 -12.493 14.94 1 26.375 91 MET A N 1
ATOM 1419 C CA . MET A 1 91 ? -0.524 -13.623 14.573 1 27.88 91 MET A CA 1
ATOM 1420 C C . MET A 1 91 ? 0.17 -14.594 13.607 1 25.481 91 MET A C 1
ATOM 1421 O O . MET A 1 91 ? 1.291 -14.345 13.188 1 26.385 91 MET A O 1
ATOM 1435 N N . TYR A 1 92 ? -0.53 -15.703 13.285 1 23.155 92 TYR A N 1
ATOM 1436 C CA . TYR A 1 92 ? 0.033 -16.876 12.618 1 21.565 92 TYR A CA 1
ATOM 1437 C C . TYR A 1 92 ? -0.938 -17.299 11.523 1 21.252 92 TYR A C 1
ATOM 1438 O O . TYR A 1 92 ? -2.086 -17.639 11.837 1 23.625 92 TYR A O 1
ATOM 1455 N N . GLN A 1 93 ? -0.492 -17.279 10.261 1 22.563 93 GLN A N 1
ATOM 1456 C CA . GLN A 1 93 ? -1.301 -17.726 9.132 1 21.761 93 GLN A CA 1
ATOM 1457 C C . GLN A 1 93 ? -1.014 -19.213 8.954 1 22.717 93 GLN A C 1
ATOM 1458 O O . GLN A 1 93 ? 0.147 -19.584 8.746 1 21.064 93 GLN A O 1
ATOM 1472 N N . VAL A 1 94 ? -2.06 -20.041 9.093 1 22.308 94 VAL A N 1
ATOM 1473 C CA . VAL A 1 94 ? -1.921 -21.495 9.024 1 21.948 94 VAL A CA 1
ATOM 1474 C C . VAL A 1 94 ? -2.69 -22.052 7.833 1 22.6 94 VAL A C 1
ATOM 1475 O O . VAL A 1 94 ? -3.733 -21.521 7.446 1 26.285 94 VAL A O 1
ATOM 1488 N N . GLU A 1 95 ? -2.182 -23.179 7.303 1 22.072 95 GLU A N 1
ATOM 1489 C CA . GLU A 1 95 ? -2.774 -23.862 6.148 1 22.659 95 GLU A CA 1
ATOM 1490 C C . GLU A 1 95 ? -2.999 -25.35 6.453 1 23.237 95 GLU A C 1
ATOM 1491 O O . GLU A 1 95 ? -2.051 -26.03 6.876 1 20.905 95 GLU A O 1
ATOM 1503 N N . PHE A 1 96 ? -4.236 -25.833 6.164 1 21.766 96 PHE A N 1
ATOM 1504 C CA . PHE A 1 96 ? -4.643 -27.227 6.363 1 23.258 96 PHE A CA 1
ATOM 1505 C C . PHE A 1 96 ? -4.399 -28.034 5.079 1 27.575 96 PHE A C 1
ATOM 1506 O O . PHE A 1 96 ? -4.153 -27.472 3.992 1 29.188 96 PHE A O 1
ATOM 1523 N N . GLU A 1 97 ? -4.491 -29.368 5.199 1 25.805 97 GLU A N 1
ATOM 1524 C CA . GLU A 1 97 ? -4.294 -30.259 4.072 1 28.571 97 GLU A CA 1
ATOM 1525 C C . GLU A 1 97 ? -5.294 -29.969 2.93 1 30.499 97 GLU A C 1
ATOM 1526 O O . GLU A 1 97 ? -4.947 -30.176 1.762 1 32.574 97 GLU A O 1
ATOM 1538 N N . ASP A 1 98 ? -6.524 -29.489 3.236 1 31.593 98 ASP A N 1
ATOM 1539 C CA . ASP A 1 98 ? -7.511 -29.156 2.205 1 33.883 98 ASP A CA 1
ATOM 1540 C C . ASP A 1 98 ? -7.211 -27.833 1.48 1 32.943 98 ASP A C 1
ATOM 1541 O O . ASP A 1 98 ? -8.011 -27.432 0.629 1 37.956 98 ASP A O 1
ATOM 1550 N N . GLY A 1 99 ? -6.19 -27.078 1.898 1 31.669 99 GLY A N 1
ATOM 1551 C CA . GLY A 1 99 ? -5.849 -25.798 1.293 1 31.706 99 GLY A CA 1
ATOM 1552 C C . GLY A 1 99 ? -6.497 -24.594 1.991 1 32.912 99 GLY A C 1
ATOM 1553 O O . GLY A 1 99 ? -6.166 -23.464 1.628 1 32.794 99 GLY A O 1
ATOM 1557 N N . SER A 1 100 ? -7.445 -24.811 2.93 1 30.542 100 SER A N 1
ATOM 1558 C CA . SER A 1 100 ? -8.055 -23.725 3.699 1 30.196 100 SER A CA 1
ATOM 1559 C C . SER A 1 100 ? -7.005 -23.065 4.602 1 28.149 100 SER A C 1
ATOM 1560 O O . SER A 1 100 ? -5.996 -23.716 4.988 1 28.377 100 SER A O 1
ATOM 1567 N N . GLN A 1 101 ? -7.249 -21.773 4.909 1 29.268 101 GLN A N 1
ATOM 1568 C CA . GLN A 1 101 ? -6.35 -20.981 5.74 1 28.553 101 GLN A CA 1
ATOM 1569 C C . GLN A 1 101 ? -7.099 -20.171 6.798 1 28.425 101 GLN A C 1
ATOM 1570 O O . GLN A 1 101 ? -8.24 -19.744 6.595 1 29.24 101 GLN A O 1
ATOM 1584 N N . LEU A 1 102 ? -6.396 -19.93 7.918 1 24.436 102 LEU A N 1
ATOM 1585 C CA . LEU A 1 102 ? -6.849 -19.055 8.983 1 25.415 102 LEU A CA 1
ATOM 1586 C C . LEU A 1 102 ? -5.674 -18.225 9.473 1 24.908 102 LEU A C 1
ATOM 1587 O O . LEU A 1 102 ? -4.533 -18.665 9.359 1 24.516 102 LEU A O 1
ATOM 1603 N N . VAL A 1 103 ? -5.991 -17.053 10.059 1 25.879 103 VAL A N 1
ATOM 1604 C CA . VAL A 1 103 ? -5.036 -16.227 10.784 1 26.705 103 VAL A CA 1
ATOM 1605 C C . VAL A 1 103 ? -5.403 -16.207 12.264 1 27.383 103 VAL A C 1
ATOM 1606 O O . VAL A 1 103 ? -6.48 -15.722 12.633 1 28.81 103 VAL A O 1
ATOM 1619 N N . VAL A 1 104 ? -4.5 -16.698 13.127 1 26.911 104 VAL A N 1
ATOM 1620 C CA . VAL A 1 104 ? -4.877 -17.025 14.503 1 27.722 104 VAL A CA 1
ATOM 1621 C C . VAL A 1 104 ? -3.862 -16.509 15.532 1 26.477 104 VAL A C 1
ATOM 1622 O O . VAL A 1 104 ? -2.719 -16.177 15.183 1 24.884 104 VAL A O 1
ATOM 1635 N N . LYS A 1 105 ? -4.319 -16.448 16.794 1 25.778 105 LYS A N 1
ATOM 1636 C CA . LYS A 1 105 ? -3.522 -16.016 17.934 1 26.916 105 LYS A CA 1
ATOM 1637 C C . LYS A 1 105 ? -2.599 -17.136 18.402 1 23.387 105 LYS A C 1
ATOM 1638 O O . LYS A 1 105 ? -2.894 -18.321 18.242 1 25.09 105 LYS A O 1
ATOM 1657 N N . ARG A 1 106 ? -1.538 -16.758 19.126 1 23.931 106 ARG A N 1
ATOM 1658 C CA . ARG A 1 106 ? -0.616 -17.748 19.685 1 22.89 106 ARG A CA 1
ATOM 1659 C C . ARG A 1 106 ? -1.312 -18.841 20.509 1 23.921 106 ARG A C 1
ATOM 1660 O O . ARG A 1 106 ? -0.953 -20.036 20.394 1 21.981 106 ARG A O 1
ATOM 1681 N N . ASP A 1 107 ? -2.297 -18.467 21.356 1 23.83 107 ASP A N 1
ATOM 1682 C CA . ASP A 1 107 ? -2.927 -19.436 22.256 1 27.693 107 ASP A CA 1
ATOM 1683 C C . ASP A 1 107 ? -3.779 -20.466 21.499 1 25.177 107 ASP A C 1
ATOM 1684 O O . ASP A 1 107 ? -4.224 -21.44 22.104 1 29.061 107 ASP A O 1
ATOM 1693 N N . ASP A 1 108 ? -4.045 -20.233 20.208 1 24.48 108 ASP A N 1
ATOM 1694 C CA . ASP A 1 108 ? -4.795 -21.164 19.378 1 24.572 108 ASP A CA 1
ATOM 1695 C C . ASP A 1 108 ? -3.91 -22.183 18.65 1 22.345 108 ASP A C 1
ATOM 1696 O O . ASP A 1 108 ? -4.457 -23.05 17.946 1 22.175 108 ASP A O 1
ATOM 1705 N N . VAL A 1 109 ? -2.58 -22.118 18.846 1 20.041 109 VAL A N 1
ATOM 1706 C CA . VAL A 1 109 ? -1.645 -23.024 18.192 1 19.647 109 VAL A CA 1
ATOM 1707 C C . VAL A 1 109 ? -1.033 -23.933 19.252 1 18.29 109 VAL A C 1
ATOM 1708 O O . VAL A 1 109 ? -0.6 -23.435 20.297 1 21.558 109 VAL A O 1
ATOM 1721 N N . TYR A 1 110 ? -0.895 -25.229 18.921 1 16.844 110 TYR A N 1
ATOM 1722 C CA . TYR A 1 110 ? -0.253 -26.216 19.773 1 17.327 110 TYR A CA 1
ATOM 1723 C C . TYR A 1 110 ? 0.887 -26.925 19.017 1 18.352 110 TYR A C 1
ATOM 1724 O O . TYR A 1 110 ? 0.798 -27.188 17.832 1 18.129 110 TYR A O 1
ATOM 1741 N N . THR A 1 111 ? 1.949 -27.308 19.739 1 16.763 111 THR A N 1
ATOM 1742 C CA . THR A 1 111 ? 3.024 -28.103 19.168 1 17.379 111 THR A CA 1
ATOM 1743 C C . THR A 1 111 ? 2.619 -29.585 19.102 1 17.462 111 THR A C 1
ATOM 1744 O O . THR A 1 111 ? 1.731 -30.044 19.824 1 18.152 111 THR A O 1
ATOM 1754 N N . LEU A 1 112 ? 3.308 -30.375 18.236 1 18.034 112 LEU A N 1
ATOM 1755 C CA . LEU A 1 112 ? 2.97 -31.792 18.064 1 19.989 112 LEU A CA 1
ATOM 1756 C C . LEU A 1 112 ? 3.158 -32.586 19.36 1 19.203 112 LEU A C 1
ATOM 1757 O O . LEU A 1 112 ? 2.537 -33.62 19.533 1 20.345 112 LEU A O 1
ATOM 1773 N N . ASP A 1 113 ? 4.111 -32.188 20.208 1 19.02 113 ASP A N 1
ATOM 1774 C CA . ASP A 1 113 ? 4.421 -32.868 21.454 1 19.142 113 ASP A CA 1
ATOM 1775 C C . ASP A 1 113 ? 3.451 -32.603 22.609 1 18.738 113 ASP A C 1
ATOM 1776 O O . ASP A 1 113 ? 3.593 -33.261 23.656 1 21.968 113 ASP A O 1
ATOM 1785 N N . GLU A 1 114 ? 2.554 -31.603 22.51 1 17.451 114 GLU A N 1
ATOM 1786 C CA . GLU A 1 114 ? 1.782 -31.214 23.696 1 19.759 114 GLU A CA 1
ATOM 1787 C C . GLU A 1 114 ? 0.351 -31.804 23.707 1 19.812 114 GLU A C 1
ATOM 1788 O O . GLU A 1 114 ? -0.267 -32.082 22.653 1 19.576 114 GLU A O 1
ATOM 1800 N N A GLU A 1 115 ? -0.166 -31.983 24.929 0.5 19.147 115 GLU A N 1
ATOM 1801 N N B GLU A 1 115 ? -0.183 -31.974 24.927 0.5 20.264 115 GLU A N 1
ATOM 1802 C CA A GLU A 1 115 ? -1.536 -32.405 25.184 0.5 19.81 115 GLU A CA 1
ATOM 1803 C CA B GLU A 1 115 ? -1.531 -32.484 25.151 0.5 22.175 115 GLU A CA 1
ATOM 1804 C C A GLU A 1 115 ? -2.523 -31.36 24.664 0.5 19.381 115 GLU A C 1
ATOM 1805 C C B GLU A 1 115 ? -2.533 -31.403 24.716 0.5 20.988 115 GLU A C 1
ATOM 1806 O O A GLU A 1 115 ? -2.304 -30.154 24.819 0.5 20.767 115 GLU A O 1
ATOM 1807 O O B GLU A 1 115 ? -2.296 -30.205 24.896 0.5 22.018 115 GLU A O 1
ATOM 1830 N N . LEU A 1 116 ? -3.632 -31.841 24.077 1 19.639 116 LEU A N 1
ATOM 1831 C CA . LEU A 1 116 ? -4.768 -30.989 23.733 1 21.041 116 LEU A CA 1
ATOM 1832 C C . LEU A 1 116 ? -5.876 -31.228 24.762 1 22.722 116 LEU A C 1
ATOM 1833 O O . LEU A 1 116 ? -6.104 -32.383 25.161 1 24.277 116 LEU A O 1
ATOM 1850 N N . PRO A 1 117 ? -6.769 -30.264 25.068 1 26.677 117 PRO A N 1
ATOM 1851 C CA . PRO A 1 117 ? -6.56 -28.848 24.862 1 29.979 117 PRO A CA 1
ATOM 1852 C C . PRO A 1 117 ? -5.605 -28.269 25.914 1 37.265 117 PRO A C 1
ATOM 1853 O O . PRO A 1 117 ? -5.021 -28.971 26.809 1 37.62 117 PRO A O 1
#

Foldseek 3Di:
DDDDAAQDWWWFADPVGDIDIKGFHDKDKAKAWWWQFPVRDIDTGHHQVQFPQDRCVVVNDDDAQDWTWGQDPVRDITIIGTHDMDIAMWTWIADPVGDIDIGHPVRIGHPPDDDD

Secondary structure (DSSP, 8-state):
-----TT-EEEEE-TTS-EEEEEEEEEEEEEEEEEEETTS-EEEEE-GGGB-SS-HHHH-PPPTT-EEEEE-TTS-EEEEEEEEEEEEEEEEEEETTS-EEEEEGGG-B-TTSPP-

Nearest PDB structures (foldseek):
  9gp4-assembly1_A  TM=1.009E+00  e=2.445E-21  Homo sapiens
  5d6w-assembly2_B  TM=1.004E+00  e=1.500E-20  Homo sapiens
  9gii-assembly1_A  TM=1.001E+00  e=2.652E-20  Homo sapiens
  9h44-assembly1_A  TM=6.897E-01  e=6.494E-16  Homo sapiens
  4uc4-assembly1_B  TM=6.764E-01  e=3.983E-15  Homo sapiens